Protein AF-A0A225WFB3-F1 (afdb_monomer_lite)

Secondary structure (DSSP, 8-state):
-------------HHHHHHHHHTT-S-TTGGGSPP--GGGSTTHHHHHHHHHHHHTT--EEEE--GGG-BHHHHHHHHHHHHHHSGGGTTSGGGT-EEEE---TTSS---SS-BTTS-GGG--SHHHHHHHHHHHHSB---S------S--EEE----

pLDDT: mean 71.29, std 20.85, range [27.06, 93.88]

Foldseek 3Di:
DDDPDPQDADECPCVRVVVVVCVQPDPPCSLLDDADQLVNDPCSVVVLVVLLVVCVSHAEYEAEALQQAALSNQLNQQQSQLSSQVVQVVAGSSNHAYEYEYANVPDHHDDDGTLPRDLVPDPRPSSNVSNVSSVPADADEDDDDDDDDRHYYYYYDD

Organism: NCBI:txid4795

Structure (mmCIF, N/CA/C/O backbone):
data_AF-A0A225WFB3-F1
#
_entry.id   AF-A0A225WFB3-F1
#
loop_
_atom_site.group_PDB
_atom_site.id
_atom_site.type_symbol
_atom_site.label_atom_id
_atom_site.label_alt_id
_atom_site.label_comp_id
_atom_site.label_asym_id
_atom_site.label_entity_id
_atom_site.label_seq_id
_atom_site.pdbx_PDB_ins_code
_atom_site.Cartn_x
_atom_site.Cartn_y
_atom_site.Cartn_z
_atom_site.occupancy
_atom_site.B_iso_or_equiv
_atom_site.auth_seq_id
_atom_site.auth_comp_id
_atom_site.auth_asym_id
_atom_site.auth_atom_id
_atom_site.pdbx_PDB_model_num
ATOM 1 N N . MET A 1 1 ? -35.755 -10.737 -6.901 1.00 32.41 1 MET A N 1
ATOM 2 C CA . MET A 1 1 ? -35.426 -9.436 -6.288 1.00 32.41 1 MET A CA 1
ATOM 3 C C . MET A 1 1 ? -34.655 -9.745 -5.025 1.00 32.41 1 MET A C 1
ATOM 5 O O . MET A 1 1 ? -35.273 -9.981 -4.000 1.00 32.41 1 MET A O 1
ATOM 9 N N . GLU A 1 2 ? -33.334 -9.847 -5.120 1.00 29.16 2 GLU A N 1
ATOM 10 C CA . GLU A 1 2 ? -32.478 -9.868 -3.933 1.00 29.16 2 GLU A CA 1
ATOM 11 C C . GLU A 1 2 ? -31.784 -8.513 -3.871 1.00 29.16 2 GLU A C 1
ATOM 13 O O . GLU A 1 2 ? -31.228 -8.042 -4.865 1.00 29.16 2 GLU A O 1
ATOM 18 N N . GLY A 1 3 ? -31.978 -7.831 -2.744 1.00 27.69 3 GLY A N 1
ATOM 19 C CA . GLY A 1 3 ? -31.505 -6.478 -2.517 1.00 27.69 3 GLY A CA 1
ATOM 20 C C . GLY A 1 3 ? -29.986 -6.454 -2.479 1.00 27.69 3 GLY A C 1
ATOM 21 O O . GLY A 1 3 ? -29.371 -7.073 -1.618 1.00 27.69 3 GLY A O 1
ATOM 22 N N . PHE A 1 4 ? -29.394 -5.712 -3.409 1.00 27.06 4 PHE A N 1
ATOM 23 C CA . PHE A 1 4 ? -28.023 -5.248 -3.295 1.00 27.06 4 PHE A CA 1
ATOM 24 C C . PHE A 1 4 ? -28.011 -4.232 -2.147 1.00 27.06 4 PHE A C 1
ATOM 26 O O . PHE A 1 4 ? -28.449 -3.093 -2.324 1.00 27.06 4 PHE A O 1
ATOM 33 N N . GLU A 1 5 ? -27.627 -4.666 -0.942 1.00 34.09 5 GLU A N 1
ATOM 34 C CA . GLU A 1 5 ? -27.359 -3.743 0.159 1.00 34.09 5 GLU A CA 1
ATOM 35 C C . GLU A 1 5 ? -26.363 -2.702 -0.350 1.00 34.09 5 GLU A C 1
ATOM 37 O O . GLU A 1 5 ? -25.312 -3.035 -0.900 1.00 34.09 5 GLU A O 1
ATOM 42 N N . SER A 1 6 ? -26.740 -1.430 -0.238 1.00 35.50 6 SER A N 1
ATOM 43 C CA . SER A 1 6 ? -25.958 -0.290 -0.690 1.00 35.50 6 SER A CA 1
ATOM 44 C C . SER A 1 6 ? -24.691 -0.166 0.157 1.00 35.50 6 SER A C 1
ATOM 46 O O . SER A 1 6 ? -24.631 0.629 1.097 1.00 35.50 6 SER A O 1
ATOM 48 N N . GLY A 1 7 ? -23.685 -0.980 -0.157 1.00 37.97 7 GLY A N 1
ATOM 49 C CA . GLY A 1 7 ? -22.326 -0.804 0.322 1.00 37.97 7 GLY A CA 1
ATOM 50 C C . GLY A 1 7 ? -21.854 0.571 -0.126 1.00 37.97 7 GLY A C 1
ATOM 51 O O . GLY A 1 7 ? -21.857 0.884 -1.319 1.00 37.97 7 GLY A O 1
ATOM 52 N N . VAL A 1 8 ? -21.512 1.424 0.836 1.00 38.47 8 VAL A N 1
ATOM 53 C CA . VAL A 1 8 ? -21.020 2.771 0.554 1.00 38.47 8 VAL A CA 1
ATOM 54 C C . VAL A 1 8 ? -19.747 2.631 -0.278 1.00 38.47 8 VAL A C 1
ATOM 56 O O . VAL A 1 8 ? -18.716 2.157 0.198 1.00 38.47 8 VAL A O 1
ATOM 59 N N . THR A 1 9 ? -19.836 3.011 -1.550 1.00 42.78 9 THR A N 1
ATOM 60 C CA . THR A 1 9 ? -18.674 3.138 -2.425 1.00 42.78 9 THR A CA 1
ATOM 61 C C . THR A 1 9 ? -18.023 4.472 -2.094 1.00 42.78 9 THR A C 1
ATOM 63 O O . THR A 1 9 ? -18.431 5.511 -2.607 1.00 42.78 9 THR A O 1
ATOM 66 N N . GLU A 1 10 ? -17.064 4.471 -1.168 1.00 47.47 10 GLU A N 1
ATOM 67 C CA . GLU A 1 10 ? -16.273 5.670 -0.902 1.00 47.47 10 GLU A CA 1
ATOM 68 C C . GLU A 1 10 ? -15.140 5.734 -1.929 1.00 47.47 10 GLU A C 1
ATOM 70 O O . GLU A 1 10 ? -14.148 5.009 -1.858 1.00 47.47 10 GLU A O 1
ATOM 75 N N . VAL A 1 11 ? -15.304 6.608 -2.921 1.00 45.72 11 VAL A N 1
ATOM 76 C CA . VAL A 1 11 ? -14.200 7.015 -3.789 1.00 45.72 11 VAL A CA 1
ATOM 77 C C . VAL A 1 11 ? -13.255 7.835 -2.920 1.00 45.72 11 VAL A C 1
ATOM 79 O O . VAL A 1 11 ? -13.603 8.941 -2.510 1.00 45.72 11 VAL A O 1
ATOM 82 N N . MET A 1 12 ? -12.076 7.297 -2.605 1.00 48.59 12 MET A N 1
ATOM 83 C CA . MET A 1 12 ? -11.029 8.092 -1.972 1.00 48.59 12 MET A CA 1
ATOM 84 C C . MET A 1 12 ? -10.506 9.081 -3.014 1.00 48.59 12 MET A C 1
ATOM 86 O O . MET A 1 12 ? -9.645 8.746 -3.819 1.00 48.59 12 MET A O 1
ATOM 90 N N . ALA A 1 13 ? -11.056 10.294 -3.016 1.00 43.31 13 ALA A N 1
ATOM 91 C CA . ALA A 1 13 ? -10.586 11.363 -3.889 1.00 43.31 13 ALA A CA 1
ATOM 92 C C . ALA A 1 13 ? -9.115 11.697 -3.581 1.00 43.31 13 ALA A C 1
ATOM 94 O O . ALA A 1 13 ? -8.629 11.435 -2.473 1.00 43.31 13 ALA A O 1
ATOM 95 N N . GLU A 1 14 ? -8.413 12.338 -4.520 1.00 44.22 14 GLU A N 1
ATOM 96 C CA . GLU A 1 14 ? -7.023 12.777 -4.334 1.00 44.22 14 GLU A CA 1
ATOM 97 C C . GLU A 1 14 ? -6.834 13.511 -3.000 1.00 44.22 14 GLU A C 1
ATOM 99 O O . GLU A 1 14 ? -5.922 13.211 -2.242 1.00 44.22 14 GLU A O 1
ATOM 104 N N . SER A 1 15 ? -7.769 14.382 -2.621 1.00 42.19 15 SER A N 1
ATOM 105 C CA . SER A 1 15 ? -7.739 15.128 -1.357 1.00 42.19 15 SER A CA 1
ATOM 106 C C . SER A 1 15 ? -7.868 14.274 -0.084 1.00 42.19 15 SER A C 1
ATOM 108 O O . SER A 1 15 ? -7.589 14.779 1.003 1.00 42.19 15 SER A O 1
ATOM 110 N N . GLN A 1 16 ? -8.266 13.000 -0.179 1.00 47.25 16 GLN A N 1
ATOM 111 C CA . GLN A 1 16 ? -8.378 12.051 0.939 1.00 47.25 16 GLN A CA 1
ATOM 112 C C . GLN A 1 16 ? -7.189 11.086 1.012 1.00 47.25 16 GLN A C 1
ATOM 114 O O . GLN A 1 16 ? -6.694 10.816 2.113 1.00 47.25 16 GLN A O 1
ATOM 119 N N . TRP A 1 17 ? -6.694 10.587 -0.128 1.00 52.91 17 TRP A N 1
ATOM 120 C CA . TRP A 1 17 ? -5.492 9.748 -0.135 1.00 52.91 17 TRP A CA 1
ATOM 121 C C . TRP A 1 17 ? -4.201 10.573 -0.082 1.00 52.91 17 TRP A C 1
ATOM 123 O O . TRP A 1 17 ? -3.243 10.141 0.552 1.00 52.91 17 TRP A O 1
ATOM 133 N N . VAL A 1 18 ? -4.168 11.799 -0.609 1.00 45.41 18 VAL A N 1
ATOM 134 C CA . VAL A 1 18 ? -3.003 12.687 -0.488 1.00 45.41 18 VAL A CA 1
ATOM 135 C C . VAL A 1 18 ? -2.668 12.942 0.983 1.00 45.41 18 VAL A C 1
ATOM 137 O O . VAL A 1 18 ? -1.529 12.708 1.338 1.00 45.41 18 VAL A O 1
ATOM 140 N N . PRO A 1 19 ? -3.589 13.254 1.913 1.00 43.69 19 PRO A N 1
ATOM 141 C CA . PRO A 1 19 ? -3.290 13.276 3.349 1.00 43.69 19 PRO A CA 1
ATOM 142 C C . PRO A 1 19 ? -2.960 11.914 3.964 1.00 43.69 19 PRO A C 1
ATOM 144 O O . PRO A 1 19 ? -2.316 11.872 5.008 1.00 43.69 19 PRO A O 1
ATOM 147 N N . PHE A 1 20 ? -3.376 10.794 3.368 1.00 50.53 20 PHE A N 1
ATOM 148 C CA . PHE A 1 20 ? -2.932 9.454 3.767 1.00 50.53 20 PHE A CA 1
ATOM 149 C C . PHE A 1 20 ? -1.472 9.207 3.350 1.00 50.53 20 PHE A C 1
ATOM 151 O O . PHE A 1 20 ? -0.714 8.664 4.150 1.00 50.53 20 PHE A O 1
ATOM 158 N N . ALA A 1 21 ? -1.064 9.681 2.168 1.00 47.06 21 ALA A N 1
ATOM 159 C CA . ALA A 1 21 ? 0.297 9.677 1.633 1.00 47.06 21 ALA A CA 1
ATOM 160 C C . ALA A 1 21 ? 1.208 10.745 2.271 1.00 47.06 21 ALA A C 1
ATOM 162 O O . ALA A 1 21 ? 2.352 10.465 2.600 1.00 47.06 21 ALA A O 1
ATOM 163 N N . ILE A 1 22 ? 0.687 11.932 2.572 1.00 41.09 22 ILE A N 1
ATOM 164 C CA . ILE A 1 22 ? 1.337 13.038 3.292 1.00 41.09 22 ILE A CA 1
ATOM 165 C C . ILE A 1 22 ? 1.357 12.753 4.801 1.00 41.09 22 ILE A C 1
ATOM 167 O O . ILE A 1 22 ? 2.296 13.104 5.498 1.00 41.09 22 ILE A O 1
ATOM 171 N N . ALA A 1 23 ? 0.425 11.976 5.359 1.00 41.66 23 ALA A N 1
ATOM 172 C CA . ALA A 1 23 ? 0.630 11.376 6.683 1.00 41.66 23 ALA A CA 1
ATOM 173 C C . ALA A 1 23 ? 1.823 10.397 6.713 1.00 41.66 23 ALA A C 1
ATOM 175 O O . ALA A 1 23 ? 2.245 9.991 7.804 1.00 41.66 23 ALA A O 1
ATOM 176 N N . MET A 1 24 ? 2.336 10.002 5.542 1.00 46.91 24 MET A N 1
ATOM 177 C CA . MET A 1 24 ? 3.594 9.283 5.341 1.00 46.91 24 MET A CA 1
ATOM 178 C C . MET A 1 24 ? 4.752 10.226 4.960 1.00 46.91 24 MET A C 1
ATOM 180 O O . MET A 1 24 ? 5.771 9.736 4.492 1.00 46.91 24 MET A O 1
ATOM 184 N N . GLU A 1 25 ? 4.640 11.541 5.211 1.00 43.69 25 GLU A N 1
ATOM 185 C CA . GLU A 1 25 ? 5.679 12.555 4.969 1.00 43.69 25 GLU A CA 1
ATOM 186 C C . GLU A 1 25 ? 6.918 12.321 5.846 1.00 43.69 25 GLU A C 1
ATOM 188 O O . GLU A 1 25 ? 7.131 12.847 6.942 1.00 43.69 25 GLU A O 1
ATOM 193 N N . GLN A 1 26 ? 7.750 11.444 5.321 1.00 46.62 26 GLN A N 1
ATOM 194 C CA . GLN A 1 26 ? 9.188 11.432 5.435 1.00 46.62 26 GLN A CA 1
ATOM 195 C C . GLN A 1 26 ? 9.660 11.351 3.976 1.00 46.62 26 GLN A C 1
ATOM 197 O O . GLN A 1 26 ? 9.009 10.680 3.184 1.00 46.62 26 GLN A O 1
ATOM 202 N N . SER A 1 27 ? 10.715 12.097 3.630 1.00 50.78 27 SER A N 1
ATOM 203 C CA . SER A 1 27 ? 11.480 12.120 2.364 1.00 50.78 27 SER A CA 1
ATOM 204 C C . SER A 1 27 ? 11.172 11.007 1.347 1.00 50.78 27 SER A C 1
ATOM 206 O O . SER A 1 27 ? 10.990 9.871 1.735 1.00 50.78 27 SER A O 1
ATOM 208 N N . ARG A 1 28 ? 11.258 11.259 0.033 1.00 56.16 28 ARG A N 1
ATOM 209 C CA . ARG A 1 28 ? 11.090 10.254 -1.053 1.00 56.16 28 ARG A CA 1
ATOM 210 C C . ARG A 1 28 ? 11.841 8.914 -0.837 1.00 56.16 28 ARG A C 1
ATOM 212 O O . ARG A 1 28 ? 11.466 7.897 -1.405 1.00 56.16 28 ARG A O 1
ATOM 219 N N . LEU A 1 29 ? 12.864 8.892 0.021 1.00 58.66 29 LEU A N 1
ATOM 220 C CA . LEU A 1 29 ? 13.594 7.703 0.488 1.00 58.66 29 LEU A CA 1
ATOM 221 C C . LEU A 1 29 ? 12.893 6.877 1.591 1.00 58.66 29 LEU A C 1
ATOM 223 O O . LEU A 1 29 ? 13.299 5.752 1.869 1.00 58.66 29 LEU A O 1
ATOM 227 N N . ALA A 1 30 ? 11.849 7.394 2.227 1.00 66.69 30 ALA A N 1
ATOM 228 C CA . ALA A 1 30 ? 11.109 6.756 3.310 1.00 66.69 30 ALA A CA 1
ATOM 229 C C . ALA A 1 30 ? 10.356 5.511 2.841 1.00 66.69 30 ALA A C 1
ATOM 231 O O . ALA A 1 30 ? 10.216 4.550 3.589 1.00 66.69 30 ALA A O 1
ATOM 232 N N . PHE A 1 31 ? 9.950 5.475 1.574 1.00 77.12 31 PHE A N 1
ATOM 233 C CA . PHE A 1 31 ? 9.353 4.281 0.976 1.00 77.12 31 PHE A CA 1
ATOM 234 C C . PHE A 1 31 ? 10.390 3.218 0.590 1.00 77.12 31 PHE A C 1
ATOM 236 O O . PHE A 1 31 ? 10.024 2.149 0.114 1.00 77.12 31 PHE A O 1
ATOM 243 N N . SER A 1 32 ? 11.679 3.483 0.821 1.00 83.38 32 SER A N 1
ATOM 244 C CA . SER A 1 32 ? 12.759 2.499 0.705 1.00 83.38 32 SER A CA 1
ATOM 245 C C . SER A 1 32 ? 13.141 1.879 2.052 1.00 83.38 32 SER A C 1
ATOM 247 O O . SER A 1 32 ? 13.971 0.968 2.076 1.00 83.38 32 SER A O 1
ATOM 249 N N . VAL A 1 33 ? 12.563 2.341 3.169 1.00 86.25 33 VAL A N 1
ATOM 250 C CA . VAL A 1 33 ? 12.781 1.743 4.495 1.00 86.25 33 VAL A CA 1
ATOM 251 C C . VAL A 1 33 ? 11.600 0.855 4.908 1.00 86.25 33 VAL A C 1
ATOM 253 O O . VAL A 1 33 ? 10.486 1.030 4.397 1.00 86.25 33 VAL A O 1
ATOM 256 N N . PRO A 1 34 ? 11.818 -0.128 5.807 1.00 88.62 34 PRO A N 1
ATOM 257 C CA . PRO A 1 34 ? 10.753 -1.002 6.274 1.00 88.62 34 PRO A CA 1
ATOM 258 C C . PRO A 1 34 ? 9.548 -0.230 6.816 1.00 88.62 34 PRO A C 1
ATOM 260 O O . PRO A 1 34 ? 9.683 0.819 7.452 1.00 88.62 34 PRO A O 1
ATOM 263 N N . TYR A 1 35 ? 8.360 -0.787 6.582 1.00 87.50 35 TYR A N 1
ATOM 264 C CA . TYR A 1 35 ? 7.110 -0.198 7.043 1.00 87.50 35 TYR A CA 1
ATOM 265 C C . TYR A 1 35 ? 7.122 0.006 8.561 1.00 87.50 35 TYR A C 1
ATOM 267 O O . TYR A 1 35 ? 7.340 -0.940 9.317 1.00 87.50 35 TYR A O 1
ATOM 275 N N . THR A 1 36 ? 6.838 1.233 9.003 1.00 87.50 36 THR A N 1
ATOM 276 C CA . THR A 1 36 ? 6.663 1.546 10.426 1.00 87.50 36 THR A CA 1
ATOM 277 C C . THR A 1 36 ? 5.170 1.639 10.765 1.00 87.50 36 THR A C 1
ATOM 279 O O . THR A 1 36 ? 4.508 2.567 10.283 1.00 87.50 36 THR A O 1
ATOM 282 N N . PRO A 1 37 ? 4.638 0.734 11.611 1.00 87.56 37 PRO A N 1
ATOM 283 C CA . PRO A 1 37 ? 3.249 0.771 12.067 1.00 87.56 37 PRO A CA 1
ATOM 284 C C . PRO A 1 37 ? 2.871 2.107 12.702 1.00 87.56 37 PRO A C 1
ATOM 286 O O . PRO A 1 37 ? 3.691 2.734 13.381 1.00 87.56 37 PRO A O 1
ATOM 289 N N . LEU A 1 38 ? 1.615 2.537 12.548 1.00 85.06 38 LEU A N 1
ATOM 290 C CA . LEU A 1 38 ? 1.144 3.726 13.267 1.00 85.06 38 LEU A CA 1
ATOM 291 C C . LEU A 1 38 ? 1.207 3.515 14.777 1.00 85.06 38 LEU A C 1
ATOM 293 O O . LEU A 1 38 ? 1.568 4.438 15.498 1.00 85.06 38 LEU A O 1
ATOM 297 N N . SER A 1 39 ? 0.939 2.305 15.259 1.00 81.69 39 SER A N 1
ATOM 298 C CA . SER A 1 39 ? 1.029 1.974 16.685 1.00 81.69 39 SER A CA 1
ATOM 299 C C . SER A 1 39 ? 2.410 2.242 17.302 1.00 81.69 39 SER A C 1
ATOM 301 O O . SER A 1 39 ? 2.487 2.546 18.489 1.00 81.69 39 SER A O 1
ATOM 303 N N . ALA A 1 40 ? 3.487 2.209 16.508 1.00 84.75 40 ALA A N 1
ATOM 304 C CA . ALA A 1 40 ? 4.850 2.485 16.964 1.00 84.75 40 ALA A CA 1
ATOM 305 C C . ALA A 1 40 ? 5.148 3.987 17.157 1.00 84.75 40 ALA A C 1
ATOM 307 O O . ALA A 1 40 ? 6.166 4.348 17.745 1.00 84.75 40 ALA A O 1
ATOM 308 N N . LYS A 1 41 ? 4.286 4.888 16.663 1.00 84.00 41 LYS A N 1
ATOM 309 C CA . LYS A 1 41 ? 4.463 6.345 16.781 1.00 84.00 41 LYS A CA 1
ATOM 310 C C . LYS A 1 41 ? 3.705 6.887 17.995 1.00 84.00 41 LYS A C 1
ATOM 312 O O . LYS A 1 41 ? 2.564 6.508 18.225 1.00 84.00 41 LYS A O 1
ATOM 317 N N . LYS A 1 42 ? 4.269 7.875 18.705 1.00 80.69 42 LYS A N 1
ATOM 318 C CA . LYS A 1 42 ? 3.678 8.472 19.928 1.00 80.69 42 LYS A CA 1
ATOM 319 C C . LYS A 1 42 ? 2.205 8.899 19.781 1.00 80.69 42 LYS A C 1
ATOM 321 O O . LYS A 1 42 ? 1.404 8.650 20.671 1.00 80.69 42 LYS A O 1
ATOM 326 N N . THR A 1 43 ? 1.838 9.533 18.666 1.00 83.31 43 THR A N 1
ATOM 327 C CA . THR A 1 43 ? 0.454 9.971 18.369 1.00 83.31 43 THR A CA 1
ATOM 328 C C . THR A 1 43 ? -0.306 9.006 17.456 1.00 83.31 43 THR A C 1
ATOM 330 O O . THR A 1 43 ? -1.454 9.255 17.079 1.00 83.31 43 THR A O 1
ATOM 333 N N . GLY A 1 44 ? 0.327 7.904 17.062 1.00 85.81 44 GLY A N 1
ATOM 334 C CA . GLY A 1 44 ? -0.180 7.024 16.027 1.00 85.81 44 GLY A CA 1
ATOM 335 C C . GLY A 1 44 ? -1.346 6.123 16.444 1.00 85.81 44 GLY A C 1
ATOM 336 O O . GLY A 1 44 ? -2.258 6.013 15.629 1.00 85.81 44 GLY A O 1
ATOM 337 N N . PRO A 1 45 ? -1.438 5.580 17.679 1.00 89.56 45 PRO A N 1
ATOM 338 C CA . PRO A 1 45 ? -2.617 4.826 18.118 1.00 89.56 45 PRO A CA 1
ATOM 339 C C . PRO A 1 45 ? -3.926 5.621 18.011 1.00 89.56 45 PRO A C 1
ATOM 341 O O . PRO A 1 45 ? -4.909 5.130 17.463 1.00 89.56 45 PRO A O 1
ATOM 344 N N . ALA A 1 46 ? -3.928 6.884 18.451 1.00 88.62 46 ALA A N 1
ATOM 345 C CA . ALA A 1 46 ? -5.106 7.748 18.360 1.00 88.62 46 ALA A CA 1
ATOM 346 C C . ALA A 1 46 ? -5.484 8.059 16.902 1.00 88.62 46 ALA A C 1
ATOM 348 O O . ALA A 1 46 ? -6.662 8.098 16.551 1.00 88.62 46 ALA A O 1
ATOM 349 N N . LYS A 1 47 ? -4.484 8.265 16.033 1.00 87.50 47 LYS A N 1
ATOM 350 C CA . LYS A 1 47 ? -4.705 8.473 14.597 1.00 87.50 47 LYS A CA 1
ATOM 351 C C . LYS A 1 47 ? -5.240 7.209 13.923 1.00 87.50 47 LYS A C 1
ATOM 353 O O . LYS A 1 47 ? -6.164 7.307 13.124 1.00 87.50 47 LYS A O 1
ATOM 358 N N . LEU A 1 48 ? -4.692 6.044 14.262 1.00 88.25 48 LEU A N 1
ATOM 359 C CA . LEU A 1 48 ? -5.135 4.759 13.736 1.00 88.25 48 LEU A CA 1
ATOM 360 C C . LEU A 1 48 ? -6.588 4.485 14.122 1.00 88.25 48 LEU A C 1
ATOM 362 O O . LEU A 1 48 ? -7.381 4.178 13.242 1.00 88.25 48 LEU A O 1
ATOM 366 N N . LEU A 1 49 ? -6.962 4.698 15.387 1.00 90.31 49 LEU A N 1
ATOM 367 C CA . LEU A 1 49 ? -8.343 4.521 15.839 1.00 90.31 49 LEU A CA 1
ATOM 368 C C . LEU A 1 49 ? -9.323 5.401 15.049 1.00 90.31 49 LEU A C 1
ATOM 370 O O . LEU A 1 49 ? -10.367 4.922 14.616 1.00 90.31 49 LEU A O 1
ATOM 374 N N . LYS A 1 50 ? -8.967 6.667 14.792 1.00 89.12 50 LYS A N 1
ATOM 375 C CA . LYS A 1 50 ? -9.781 7.564 13.955 1.00 89.12 50 LYS A CA 1
ATOM 376 C C . LYS A 1 50 ? -9.944 7.039 12.527 1.00 89.12 50 LYS A C 1
ATOM 378 O O . LYS A 1 50 ? -11.033 7.136 11.973 1.00 89.12 50 LYS A O 1
ATOM 383 N N . LEU A 1 51 ? -8.885 6.487 11.930 1.00 88.25 51 LEU A N 1
ATOM 384 C CA . LEU A 1 51 ? -8.947 5.893 10.588 1.00 88.25 51 LEU A CA 1
ATOM 385 C C . LEU A 1 51 ? -9.819 4.630 10.577 1.00 88.25 51 LEU A C 1
ATOM 387 O O . LEU A 1 51 ? -10.665 4.491 9.702 1.00 88.25 51 LEU A O 1
ATOM 391 N N . GLN A 1 52 ? -9.656 3.751 11.568 1.00 92.12 52 GLN A N 1
ATOM 392 C CA . GLN A 1 52 ? -10.464 2.537 11.729 1.00 92.12 52 GLN A CA 1
ATOM 393 C C . GLN A 1 52 ? -11.952 2.874 11.881 1.00 92.12 52 GLN A C 1
ATOM 395 O O . GLN A 1 52 ? -12.792 2.271 11.224 1.00 92.12 52 GLN A O 1
ATOM 400 N N . GLN A 1 53 ? -12.283 3.874 12.702 1.00 89.81 53 GLN A N 1
ATOM 401 C CA . GLN A 1 53 ? -13.659 4.343 12.879 1.00 89.81 53 GLN A CA 1
ATOM 402 C C . GLN A 1 53 ? -14.226 4.984 11.614 1.00 89.81 53 GLN A C 1
ATOM 404 O O . GLN A 1 53 ? -15.399 4.786 11.313 1.00 89.81 53 GLN A O 1
ATOM 409 N N . ARG A 1 54 ? -13.409 5.748 10.881 1.00 88.56 54 ARG A N 1
ATOM 410 C CA . ARG A 1 54 ? -13.838 6.424 9.656 1.00 88.56 54 ARG A CA 1
ATOM 411 C C . ARG A 1 54 ? -14.131 5.439 8.527 1.00 88.56 54 ARG A C 1
ATOM 413 O O . ARG A 1 54 ? -15.123 5.610 7.839 1.00 88.56 54 ARG A O 1
ATOM 420 N N . TYR A 1 55 ? -13.288 4.423 8.358 1.00 88.44 55 TYR A N 1
ATOM 421 C CA . TYR A 1 55 ? -13.326 3.537 7.192 1.00 88.44 55 TYR A CA 1
ATOM 422 C C . TYR A 1 55 ? -13.850 2.126 7.493 1.00 88.44 55 TYR A C 1
ATOM 424 O O . TYR A 1 55 ? -13.705 1.231 6.661 1.00 88.44 55 TYR A O 1
ATOM 432 N N . LYS A 1 56 ? -14.444 1.884 8.671 1.00 87.38 56 LYS A N 1
ATOM 433 C CA . LYS A 1 56 ? -14.914 0.546 9.085 1.00 87.38 56 LYS A CA 1
ATOM 434 C C . LYS A 1 56 ? -15.815 -0.140 8.052 1.00 87.38 56 LYS A C 1
ATOM 436 O O . LYS A 1 56 ? -15.623 -1.328 7.802 1.00 87.38 56 LYS A O 1
ATOM 441 N N . ASP A 1 57 ? -16.707 0.627 7.427 1.00 85.12 57 ASP A N 1
ATOM 442 C CA . ASP A 1 57 ? -17.742 0.143 6.503 1.00 85.12 57 ASP A CA 1
ATOM 443 C C . ASP A 1 57 ? -17.347 0.340 5.024 1.00 85.12 57 ASP A C 1
ATOM 445 O O . ASP A 1 57 ? -18.158 0.141 4.125 1.00 85.12 57 ASP A O 1
ATOM 449 N N . VAL A 1 58 ? -16.104 0.754 4.748 1.00 84.88 58 VAL A N 1
ATOM 450 C CA . VAL A 1 58 ? -15.593 0.875 3.376 1.00 84.88 58 VAL A CA 1
ATOM 451 C C . VAL A 1 58 ? -15.188 -0.504 2.876 1.00 84.88 58 VAL A C 1
ATOM 453 O O . VAL A 1 58 ? -14.399 -1.189 3.528 1.00 84.88 58 VAL A O 1
ATOM 456 N N . HIS A 1 59 ? -15.703 -0.881 1.705 1.00 82.81 59 HIS A N 1
ATOM 457 C CA . HIS A 1 59 ? -15.438 -2.168 1.050 1.00 82.81 5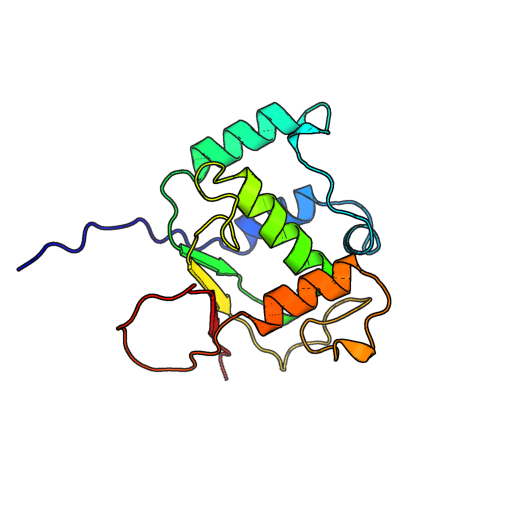9 HIS A CA 1
ATOM 458 C C . HIS A 1 59 ? -14.612 -2.039 -0.236 1.00 82.81 59 HIS A C 1
ATOM 460 O O . HIS A 1 59 ? -13.847 -2.949 -0.552 1.00 82.81 59 HIS A O 1
ATOM 466 N N . LEU A 1 60 ? -14.723 -0.899 -0.923 1.00 81.50 60 LEU A N 1
ATOM 467 C CA . LEU A 1 60 ? -14.039 -0.585 -2.173 1.00 81.50 60 LEU A CA 1
ATOM 468 C C . LEU A 1 60 ? -13.207 0.689 -2.000 1.00 81.50 60 LEU A C 1
ATOM 470 O O . LEU A 1 60 ? -13.709 1.689 -1.494 1.00 81.50 60 LEU A O 1
ATOM 474 N N . VAL A 1 61 ? -11.951 0.649 -2.436 1.00 82.62 61 VAL A N 1
ATOM 475 C CA . VAL A 1 61 ? -11.025 1.782 -2.460 1.00 82.62 61 VAL A CA 1
ATOM 476 C C . VAL A 1 61 ? -10.607 2.044 -3.897 1.00 82.62 61 VAL A C 1
ATOM 478 O O . VAL A 1 61 ? -10.145 1.144 -4.587 1.00 82.62 61 VAL A O 1
ATOM 481 N N . ILE A 1 62 ? -10.741 3.282 -4.354 1.00 81.31 62 ILE A N 1
ATOM 482 C CA . ILE A 1 62 ? -10.256 3.695 -5.672 1.00 81.31 62 ILE A CA 1
ATOM 483 C C . ILE A 1 62 ? -8.980 4.507 -5.469 1.00 81.31 62 ILE A C 1
ATOM 485 O O . ILE A 1 62 ? -8.966 5.450 -4.681 1.00 81.31 62 ILE A O 1
ATOM 489 N N . ILE A 1 63 ? -7.909 4.106 -6.143 1.00 80.25 63 ILE A N 1
ATOM 490 C CA . ILE A 1 63 ? -6.620 4.788 -6.170 1.00 80.25 63 ILE A CA 1
ATOM 491 C C . ILE A 1 63 ? -6.458 5.351 -7.574 1.00 80.25 63 ILE A C 1
ATOM 493 O O . ILE A 1 63 ? -6.148 4.612 -8.510 1.00 80.25 63 ILE A O 1
ATOM 497 N N . ASP A 1 64 ? -6.718 6.645 -7.701 1.00 77.94 64 ASP A N 1
ATOM 498 C CA . ASP A 1 64 ? -6.511 7.378 -8.943 1.00 77.94 64 ASP A CA 1
ATOM 499 C C . ASP A 1 64 ? -5.043 7.759 -9.138 1.00 77.94 64 ASP A C 1
ATOM 501 O O . ASP A 1 64 ? -4.264 7.784 -8.180 1.00 77.94 64 ASP A O 1
ATOM 505 N N . GLU A 1 65 ? -4.671 8.002 -10.391 1.00 75.06 65 GLU A N 1
ATOM 506 C CA . GLU A 1 65 ? -3.308 8.300 -10.830 1.00 75.06 65 GLU A CA 1
ATOM 507 C C . GLU A 1 65 ? -2.252 7.307 -10.308 1.00 75.06 65 GLU A C 1
ATOM 509 O O . GLU A 1 65 ? -1.203 7.673 -9.773 1.00 75.06 65 GLU A O 1
ATOM 514 N N . PHE A 1 66 ? -2.489 5.998 -10.481 1.00 76.06 66 PHE A N 1
ATOM 515 C CA . PHE A 1 66 ? -1.533 4.975 -10.023 1.00 76.06 66 PHE A CA 1
ATOM 516 C C . PHE A 1 66 ? -0.137 5.110 -10.660 1.00 76.06 66 PHE A C 1
ATOM 518 O O . PHE A 1 66 ? 0.831 4.549 -10.139 1.00 76.06 66 PHE A O 1
ATOM 525 N N . SER A 1 67 ? -0.021 5.832 -11.780 1.00 70.31 67 SER A N 1
ATOM 526 C CA . SER A 1 67 ? 1.242 6.147 -12.451 1.00 70.31 67 SER A CA 1
ATOM 527 C C . SER A 1 67 ? 2.235 6.825 -11.505 1.00 70.31 67 SER A C 1
ATOM 529 O O . SER A 1 67 ? 3.421 6.539 -11.579 1.00 70.31 67 SER A O 1
ATOM 531 N N . VAL A 1 68 ? 1.803 7.625 -10.527 1.00 75.25 68 VAL A N 1
ATOM 532 C CA . VAL A 1 68 ? 2.744 8.278 -9.596 1.00 75.25 68 VAL A CA 1
ATOM 533 C C . VAL A 1 68 ? 3.163 7.398 -8.412 1.00 75.25 68 VAL A C 1
ATOM 535 O O . VAL A 1 68 ? 4.014 7.792 -7.611 1.00 75.25 68 VAL A O 1
ATOM 538 N N . ILE A 1 69 ? 2.596 6.197 -8.277 1.00 80.38 69 ILE A N 1
ATOM 539 C CA . ILE A 1 69 ? 2.879 5.286 -7.165 1.00 80.38 69 ILE A CA 1
ATOM 540 C C . ILE A 1 69 ? 4.158 4.496 -7.453 1.00 80.38 69 ILE A C 1
ATOM 542 O O . ILE A 1 69 ? 4.273 3.789 -8.452 1.00 80.38 69 ILE A O 1
ATOM 546 N N . SER A 1 70 ? 5.131 4.576 -6.543 1.00 85.12 70 SER A N 1
ATOM 547 C CA . SER A 1 70 ? 6.299 3.686 -6.559 1.00 85.12 70 SER A CA 1
ATOM 548 C C . SER A 1 70 ? 5.972 2.322 -5.944 1.00 85.12 70 SER A C 1
ATOM 550 O O . SER A 1 70 ? 5.034 2.179 -5.155 1.00 85.12 70 SER A O 1
ATOM 552 N N . CYS A 1 71 ? 6.793 1.308 -6.228 1.00 89.12 71 CYS A N 1
ATOM 553 C CA . CYS A 1 71 ? 6.652 -0.003 -5.593 1.00 89.12 71 CYS A CA 1
ATOM 554 C C . CYS A 1 71 ? 6.664 0.099 -4.057 1.00 89.12 71 CYS A C 1
ATOM 556 O O . CYS A 1 71 ? 5.794 -0.451 -3.383 1.00 89.12 71 CYS A O 1
ATOM 558 N N . GLY A 1 72 ? 7.608 0.850 -3.487 1.00 89.75 72 GLY A N 1
ATOM 559 C CA . GLY A 1 72 ? 7.688 1.065 -2.042 1.00 89.75 72 GLY A CA 1
ATOM 560 C C . GLY A 1 72 ? 6.445 1.746 -1.462 1.00 89.75 72 GLY A C 1
ATOM 561 O O . GLY A 1 72 ? 5.980 1.362 -0.388 1.00 89.75 72 GLY A O 1
ATOM 562 N N . MET A 1 73 ? 5.856 2.707 -2.182 1.00 87.25 73 MET A N 1
ATOM 563 C CA . MET A 1 73 ? 4.591 3.327 -1.775 1.00 87.25 73 MET A CA 1
ATOM 564 C C . MET A 1 73 ? 3.461 2.301 -1.733 1.00 87.25 73 MET A C 1
ATOM 566 O O . MET A 1 73 ? 2.749 2.241 -0.733 1.00 87.25 73 MET A O 1
ATOM 570 N N . LEU A 1 74 ? 3.327 1.455 -2.758 1.00 89.06 74 LEU A N 1
ATOM 571 C CA . LEU A 1 74 ? 2.294 0.418 -2.787 1.00 89.06 74 LEU A CA 1
ATOM 572 C C . LEU A 1 74 ? 2.418 -0.556 -1.607 1.00 89.06 74 LEU A C 1
ATOM 574 O O . LEU A 1 74 ? 1.416 -0.878 -0.969 1.00 89.06 74 LEU A O 1
ATOM 578 N N . TYR A 1 75 ? 3.643 -0.965 -1.267 1.00 92.00 75 TYR A N 1
ATOM 579 C CA . TYR A 1 75 ? 3.898 -1.787 -0.081 1.00 92.00 75 TYR A CA 1
ATOM 580 C C . TYR A 1 75 ? 3.412 -1.109 1.207 1.00 92.00 75 TYR A C 1
ATOM 582 O O . TYR A 1 75 ? 2.740 -1.723 2.036 1.00 92.00 75 TYR A O 1
ATOM 590 N N . TRP A 1 76 ? 3.722 0.177 1.379 1.00 90.69 76 TRP A N 1
ATOM 591 C CA . TRP A 1 76 ? 3.284 0.941 2.547 1.00 90.69 76 TRP A CA 1
ATOM 592 C C . TRP A 1 76 ? 1.763 1.134 2.595 1.00 90.69 76 TRP A C 1
ATOM 594 O O . TRP A 1 76 ? 1.183 1.062 3.681 1.00 90.69 76 TRP A O 1
ATOM 604 N N . ILE A 1 77 ? 1.115 1.350 1.445 1.00 88.75 77 ILE A N 1
ATOM 605 C CA . ILE A 1 77 ? -0.347 1.456 1.330 1.00 88.75 77 ILE A CA 1
ATOM 606 C C . ILE A 1 77 ? -1.002 0.153 1.792 1.00 88.75 77 ILE A C 1
ATOM 608 O O . ILE A 1 77 ? -1.830 0.195 2.700 1.00 88.75 77 ILE A O 1
ATOM 612 N N . ASP A 1 78 ? -0.584 -0.993 1.244 1.00 92.19 78 ASP A N 1
ATOM 613 C CA . ASP A 1 78 ? -1.083 -2.317 1.636 1.00 92.19 78 ASP A CA 1
ATOM 614 C C . ASP A 1 78 ? -0.965 -2.533 3.154 1.00 92.19 78 ASP A C 1
ATOM 616 O O . ASP A 1 78 ? -1.944 -2.856 3.832 1.00 92.19 78 ASP A O 1
ATOM 620 N N . HIS A 1 79 ? 0.211 -2.258 3.723 1.00 92.94 79 HIS A N 1
ATOM 621 C CA . HIS A 1 79 ? 0.441 -2.399 5.159 1.00 92.94 79 HIS A CA 1
ATOM 622 C C . HIS A 1 79 ? -0.427 -1.471 6.015 1.00 92.94 79 HIS A C 1
ATOM 624 O O . HIS A 1 79 ? -0.956 -1.900 7.044 1.00 92.94 79 HIS A O 1
ATOM 630 N N . ARG A 1 80 ? -0.607 -0.213 5.604 1.00 92.06 80 ARG A N 1
ATOM 631 C CA . ARG A 1 80 ? -1.468 0.724 6.330 1.00 92.06 80 ARG A CA 1
ATOM 632 C C . ARG A 1 80 ? -2.936 0.316 6.256 1.00 92.06 80 ARG A C 1
ATOM 634 O O . ARG A 1 80 ? -3.633 0.417 7.262 1.00 92.06 80 ARG A O 1
ATOM 641 N N . MET A 1 81 ? -3.400 -0.162 5.106 1.00 92.12 81 MET A N 1
ATOM 642 C CA . MET A 1 81 ? -4.763 -0.672 4.944 1.00 92.12 81 MET A CA 1
ATOM 643 C C . MET A 1 81 ? -5.014 -1.870 5.869 1.00 92.12 81 MET A C 1
ATOM 645 O O . MET A 1 81 ? -6.019 -1.911 6.575 1.00 92.12 81 MET A O 1
ATOM 649 N N . ARG A 1 82 ? -4.046 -2.782 5.998 1.00 93.06 82 ARG A N 1
ATOM 650 C CA . ARG A 1 82 ? -4.123 -3.892 6.965 1.00 93.06 82 ARG A CA 1
ATOM 651 C C . ARG A 1 82 ? -4.203 -3.435 8.427 1.00 93.06 82 ARG A C 1
ATOM 653 O O . ARG A 1 82 ? -4.812 -4.134 9.233 1.00 93.06 82 ARG A O 1
ATOM 660 N N . GLU A 1 83 ? -3.619 -2.288 8.789 1.00 92.94 83 GLU A N 1
ATOM 661 C CA . GLU A 1 83 ? -3.809 -1.703 10.129 1.00 92.94 83 GLU A CA 1
ATOM 662 C C . GLU A 1 83 ? -5.219 -1.117 10.316 1.00 92.94 83 GLU A C 1
ATOM 664 O O . GLU A 1 83 ? -5.778 -1.197 11.412 1.00 92.94 83 GLU A O 1
ATOM 669 N N . ILE A 1 84 ? -5.803 -0.533 9.265 1.00 92.75 84 ILE A N 1
ATOM 670 C CA . ILE A 1 84 ? -7.149 0.063 9.300 1.00 92.75 84 ILE A CA 1
ATOM 671 C C . ILE A 1 84 ? -8.240 -1.011 9.409 1.00 92.75 84 ILE A C 1
ATOM 673 O O . ILE A 1 84 ? -9.240 -0.795 10.088 1.00 92.75 84 ILE A O 1
ATOM 677 N N . TRP A 1 85 ? -8.036 -2.191 8.823 1.00 93.06 85 TRP A N 1
ATOM 678 C CA . TRP A 1 85 ? -8.977 -3.313 8.924 1.00 93.06 85 TRP A CA 1
ATOM 679 C C . TRP A 1 85 ? -8.331 -4.521 9.616 1.00 93.06 85 TRP A C 1
ATOM 681 O O . TRP A 1 85 ? -8.006 -5.520 8.968 1.00 93.06 85 TRP A O 1
ATOM 691 N N . PRO A 1 86 ? -8.150 -4.472 10.952 1.00 93.56 86 PRO A N 1
ATOM 692 C CA . PRO A 1 86 ? -7.366 -5.468 11.681 1.00 93.56 86 PRO A CA 1
ATOM 693 C C . PRO A 1 86 ? -7.950 -6.887 11.611 1.00 93.56 86 PRO A C 1
ATOM 695 O O . PRO A 1 86 ? -7.187 -7.855 11.621 1.00 93.56 86 PRO A O 1
ATOM 698 N N . SER A 1 87 ? -9.274 -7.030 11.474 1.00 93.38 87 SER A N 1
ATOM 699 C CA . SER A 1 87 ? -9.946 -8.326 11.276 1.00 93.38 87 SER A CA 1
ATOM 700 C C . SER A 1 87 ? -9.534 -9.027 9.975 1.00 93.38 87 SER A C 1
ATOM 702 O O . SER A 1 87 ? -9.542 -10.253 9.901 1.00 93.38 87 SER A O 1
ATOM 704 N N . HIS A 1 88 ? -9.083 -8.264 8.979 1.00 91.00 88 HIS A N 1
ATOM 705 C CA . HIS A 1 88 ? -8.705 -8.742 7.650 1.00 91.00 88 HIS A CA 1
ATOM 706 C C . HIS A 1 88 ? -7.217 -8.511 7.346 1.00 91.00 88 HIS A C 1
ATOM 708 O O . HIS A 1 88 ? -6.794 -8.602 6.198 1.00 91.00 88 HIS A O 1
ATOM 714 N N . ARG A 1 89 ? -6.381 -8.257 8.367 1.00 91.44 89 ARG A N 1
ATOM 715 C CA . ARG A 1 89 ? -4.950 -7.908 8.210 1.00 91.44 89 ARG A CA 1
ATOM 716 C C . ARG A 1 89 ? -4.109 -8.918 7.412 1.00 91.44 89 ARG A C 1
ATOM 718 O O . ARG A 1 89 ? -3.012 -8.603 6.951 1.00 91.44 89 ARG A O 1
ATOM 725 N N . HIS A 1 90 ? -4.571 -10.164 7.345 1.00 89.19 90 HIS A N 1
ATOM 726 C CA . HIS A 1 90 ? -3.900 -11.263 6.656 1.00 89.19 90 HIS A CA 1
ATOM 727 C C . HIS A 1 90 ? -4.129 -11.221 5.138 1.00 89.19 90 HIS A C 1
ATOM 729 O O . HIS A 1 90 ? -3.339 -11.794 4.391 1.00 89.19 90 HIS A O 1
ATOM 735 N N . LEU A 1 91 ? -5.167 -10.513 4.690 1.00 88.38 91 LEU A N 1
ATOM 736 C CA . LEU A 1 91 ? -5.491 -10.316 3.285 1.00 88.38 91 LEU A CA 1
ATOM 737 C C . LEU A 1 91 ? -4.757 -9.083 2.731 1.00 88.38 91 LEU A C 1
ATOM 739 O O . LEU A 1 91 ? -4.519 -8.126 3.481 1.00 88.38 91 LEU A O 1
ATOM 743 N N . PRO A 1 92 ? -4.419 -9.073 1.429 1.00 88.94 92 PRO A N 1
ATOM 744 C CA . PRO A 1 92 ? -3.990 -7.859 0.742 1.00 88.94 92 PRO A CA 1
ATOM 745 C C . PRO A 1 92 ? -4.991 -6.723 0.967 1.00 88.94 92 PRO A C 1
ATOM 747 O O . PRO A 1 92 ? -6.198 -6.959 1.042 1.00 88.94 92 PRO A O 1
ATOM 750 N N . PHE A 1 93 ? -4.481 -5.507 1.123 1.00 90.75 93 PHE A N 1
ATOM 751 C CA . PHE A 1 93 ? -5.246 -4.277 1.310 1.00 90.75 93 PHE A CA 1
ATOM 752 C C . PHE A 1 93 ? -6.262 -4.336 2.464 1.00 90.75 93 PHE A C 1
ATOM 754 O O . PHE A 1 93 ? -7.270 -3.637 2.456 1.00 90.75 93 PHE A O 1
ATOM 761 N N . GLY A 1 94 ? -6.021 -5.180 3.476 1.00 90.12 94 GLY A N 1
ATOM 762 C CA . GLY A 1 94 ? -6.970 -5.375 4.575 1.00 90.12 94 GLY A CA 1
ATOM 763 C C . GLY A 1 94 ? -8.301 -5.980 4.117 1.00 90.12 94 GLY A C 1
ATOM 764 O O . GLY A 1 94 ? -9.340 -5.685 4.701 1.00 90.12 94 GLY A O 1
ATOM 765 N N . GLY A 1 95 ? -8.283 -6.801 3.061 1.00 87.81 95 GLY A N 1
ATOM 766 C CA . GLY A 1 95 ? -9.471 -7.468 2.528 1.00 87.81 95 GLY A CA 1
ATOM 767 C C . GLY A 1 95 ? -10.460 -6.499 1.888 1.00 87.81 95 GLY A C 1
ATOM 768 O O . GLY A 1 95 ? -11.667 -6.685 2.038 1.00 87.81 95 GLY A O 1
ATOM 769 N N . ARG A 1 96 ? -9.953 -5.431 1.267 1.00 85.69 96 ARG A N 1
ATOM 770 C CA . ARG A 1 96 ? -10.746 -4.462 0.509 1.00 85.69 96 ARG A CA 1
ATOM 771 C C . ARG A 1 96 ? -10.505 -4.629 -0.970 1.00 85.69 96 ARG A C 1
ATOM 773 O O . ARG A 1 96 ? -9.388 -4.941 -1.383 1.00 85.69 96 ARG A O 1
ATOM 780 N N . ASP A 1 97 ? -11.561 -4.394 -1.730 1.00 83.19 97 ASP A N 1
ATOM 781 C CA . ASP A 1 97 ? -11.456 -4.308 -3.170 1.00 83.19 97 ASP A CA 1
ATOM 782 C C . ASP A 1 97 ? -10.751 -2.991 -3.501 1.00 83.19 97 ASP A C 1
ATOM 784 O O . ASP A 1 97 ? -11.057 -1.956 -2.905 1.00 83.19 97 ASP A O 1
ATOM 788 N N . VAL A 1 98 ? -9.768 -3.021 -4.397 1.00 81.88 98 VAL A N 1
ATOM 789 C CA . VAL A 1 98 ? -8.973 -1.842 -4.753 1.00 81.88 98 VAL A CA 1
ATOM 790 C C . VAL A 1 98 ? -8.961 -1.652 -6.259 1.00 81.88 98 VAL A C 1
ATOM 792 O O . VAL A 1 98 ? -8.464 -2.498 -6.990 1.00 81.88 98 VAL A O 1
ATOM 795 N N . ILE A 1 99 ? -9.466 -0.528 -6.749 1.00 81.94 99 ILE A N 1
ATOM 796 C CA . ILE A 1 99 ? -9.390 -0.181 -8.168 1.00 81.94 99 ILE A CA 1
ATOM 797 C C . ILE A 1 99 ? -8.258 0.819 -8.360 1.00 81.94 99 ILE A C 1
ATOM 799 O O . ILE A 1 99 ? -8.294 1.904 -7.792 1.00 81.94 99 ILE A O 1
ATOM 803 N N . PHE A 1 100 ? -7.275 0.467 -9.182 1.00 79.81 100 PHE A N 1
ATOM 804 C CA . PHE A 1 100 ? -6.242 1.391 -9.638 1.00 79.81 100 PHE A CA 1
ATOM 805 C C . PHE A 1 100 ? -6.684 2.001 -10.962 1.00 79.81 100 PHE A C 1
ATOM 807 O O . PHE A 1 100 ? -6.900 1.269 -11.927 1.00 79.81 100 PHE A O 1
ATOM 814 N N . THR A 1 101 ? -6.808 3.322 -10.992 1.00 75.25 101 THR A N 1
ATOM 815 C CA . THR A 1 101 ? -7.132 4.129 -12.172 1.00 75.25 101 THR A CA 1
ATOM 816 C C . THR A 1 101 ? -6.023 5.147 -12.417 1.00 75.25 101 THR A C 1
ATOM 818 O O . THR A 1 101 ? -5.219 5.418 -11.527 1.00 75.25 101 THR A O 1
ATOM 821 N N . GLY A 1 102 ? -5.889 5.595 -13.661 1.00 68.94 102 GLY A N 1
ATOM 822 C CA . GLY A 1 102 ? -4.854 6.529 -14.090 1.00 68.94 102 GLY A CA 1
ATOM 823 C C . GLY A 1 102 ? -4.290 6.193 -15.466 1.00 68.94 102 GLY A C 1
ATOM 824 O O . GLY A 1 102 ? -4.398 5.060 -15.958 1.00 68.94 102 GLY A O 1
ATOM 825 N N . ASP A 1 103 ? -3.669 7.193 -16.077 1.00 62.97 103 ASP A N 1
ATOM 826 C CA . ASP A 1 103 ? -3.017 7.067 -17.372 1.00 62.97 103 ASP A CA 1
ATOM 827 C C . ASP A 1 103 ? -1.534 6.711 -17.183 1.00 62.97 103 ASP A C 1
ATOM 829 O O . ASP A 1 103 ? -0.754 7.448 -16.583 1.00 62.97 103 ASP A O 1
ATOM 833 N N . SER A 1 104 ? -1.114 5.557 -17.709 1.00 55.97 104 SER A N 1
ATOM 834 C CA . SER A 1 104 ? 0.301 5.167 -17.696 1.00 55.97 104 SER A CA 1
ATOM 835 C C . SER A 1 104 ? 1.169 5.956 -18.683 1.00 55.97 104 SER A C 1
ATOM 837 O O . SER A 1 104 ? 2.389 5.816 -18.640 1.00 55.97 104 SER A O 1
ATOM 839 N N . ALA A 1 105 ? 0.560 6.722 -19.594 1.00 50.34 105 ALA A N 1
ATOM 840 C CA . ALA A 1 105 ? 1.242 7.563 -20.573 1.00 50.34 105 ALA A CA 1
ATOM 841 C C . ALA A 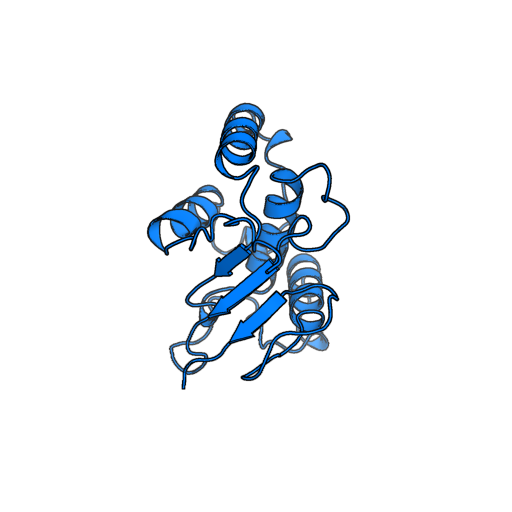1 105 ? 1.569 8.966 -20.035 1.00 50.34 105 ALA A C 1
ATOM 843 O O . ALA A 1 105 ? 2.403 9.664 -20.618 1.00 50.34 105 ALA A O 1
ATOM 844 N N . GLN A 1 106 ? 0.971 9.375 -18.912 1.00 48.56 106 GLN A N 1
ATOM 845 C CA . GLN A 1 106 ? 1.239 10.659 -18.273 1.00 48.56 106 GLN A CA 1
ATOM 846 C C . GLN A 1 106 ? 2.261 10.493 -17.140 1.00 48.56 106 GLN A C 1
ATOM 848 O O . GLN A 1 106 ? 1.926 10.223 -15.993 1.00 48.56 106 GLN A O 1
ATOM 853 N N . LEU A 1 107 ? 3.525 10.725 -17.517 1.00 48.81 107 LEU A N 1
ATOM 854 C CA . LEU A 1 107 ? 4.713 10.937 -16.676 1.00 48.81 107 LEU A CA 1
ATOM 855 C C . LEU A 1 107 ? 5.344 9.699 -16.010 1.00 48.81 107 LEU A C 1
ATOM 857 O O . LEU A 1 107 ? 4.684 8.812 -15.476 1.00 48.81 107 LEU A O 1
ATOM 861 N N . ASP A 1 108 ? 6.683 9.683 -16.021 1.00 45.38 108 ASP A N 1
ATOM 862 C CA . ASP A 1 108 ? 7.503 8.664 -15.365 1.00 45.38 108 ASP A CA 1
ATOM 863 C C . ASP A 1 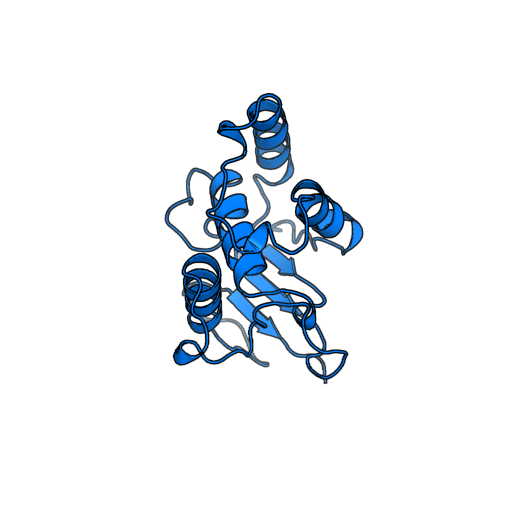108 ? 7.208 8.610 -13.849 1.00 45.38 108 ASP A C 1
ATOM 865 O O . ASP A 1 108 ? 7.332 9.629 -13.158 1.00 45.38 108 ASP A O 1
ATOM 869 N N . PRO A 1 109 ? 6.881 7.431 -13.289 1.00 52.12 109 PRO A N 1
ATOM 870 C CA . PRO A 1 109 ? 6.696 7.260 -11.856 1.00 52.12 109 PRO A CA 1
ATOM 871 C C . PRO A 1 109 ? 7.950 7.671 -11.077 1.00 52.12 109 PRO A C 1
ATOM 873 O O . PRO A 1 109 ? 9.077 7.257 -11.367 1.00 52.12 109 PRO A O 1
ATOM 876 N N . VAL A 1 110 ? 7.724 8.464 -10.034 1.00 61.25 110 VAL A N 1
ATOM 877 C CA . VAL A 1 110 ? 8.723 9.027 -9.127 1.00 61.25 110 VAL A CA 1
ATOM 878 C C . VAL A 1 110 ? 9.449 7.903 -8.363 1.00 61.25 110 VAL A C 1
ATOM 880 O O . VAL A 1 110 ? 8.864 7.239 -7.517 1.00 61.25 110 VAL A O 1
ATOM 883 N N . VAL A 1 111 ? 10.728 7.706 -8.711 1.00 62.03 111 VAL A N 1
ATOM 884 C CA . VAL A 1 111 ? 11.883 7.125 -7.976 1.00 62.03 111 VAL A CA 1
ATOM 885 C C . VAL A 1 111 ? 11.671 6.423 -6.608 1.00 62.03 111 VAL A C 1
ATOM 887 O O . VAL A 1 111 ? 10.947 6.922 -5.752 1.00 62.03 111 VAL A O 1
ATOM 890 N N . PRO A 1 112 ? 12.461 5.370 -6.282 1.00 68.19 112 PRO A N 1
ATOM 891 C CA . PRO A 1 112 ? 13.493 4.740 -7.115 1.00 68.19 112 PRO A CA 1
ATOM 892 C C . PRO A 1 112 ? 12.961 3.672 -8.080 1.00 68.19 112 PRO A C 1
ATOM 894 O O . PRO A 1 112 ? 13.635 3.392 -9.065 1.00 68.19 112 PRO A O 1
ATOM 897 N N . TYR A 1 113 ? 11.780 3.093 -7.830 1.00 84.31 113 TYR A N 1
ATOM 898 C CA . TYR A 1 113 ? 11.239 2.003 -8.646 1.00 84.31 113 TYR A CA 1
ATOM 899 C C . TYR A 1 113 ? 9.747 2.193 -8.924 1.00 84.31 113 TYR A C 1
ATOM 901 O O . TYR A 1 113 ? 8.919 2.168 -8.009 1.00 84.31 113 TYR A O 1
ATOM 909 N N . SER A 1 114 ? 9.405 2.350 -10.201 1.00 85.50 114 SER A N 1
ATOM 910 C CA . SER A 1 114 ? 8.024 2.365 -10.682 1.00 85.50 114 SER A CA 1
ATOM 911 C C . SER A 1 114 ? 7.341 1.011 -10.502 1.00 85.50 114 SER A C 1
ATOM 913 O O . SER A 1 114 ? 8.003 -0.026 -10.454 1.00 85.50 114 SER A O 1
ATOM 915 N N . LEU A 1 115 ? 6.007 0.986 -10.528 1.00 84.81 115 LEU A N 1
ATOM 916 C CA . LEU A 1 115 ? 5.240 -0.266 -10.590 1.00 84.81 115 LEU A CA 1
ATOM 917 C C . LEU A 1 115 ? 5.515 -1.092 -11.863 1.00 84.81 115 LEU A C 1
ATOM 919 O O . LEU A 1 115 ? 5.301 -2.302 -11.877 1.00 84.81 115 LEU A O 1
ATOM 923 N N . SER A 1 116 ? 6.010 -0.461 -12.933 1.00 82.62 116 SER A N 1
ATOM 924 C CA . SER A 1 116 ? 6.441 -1.137 -14.164 1.00 82.62 116 SER A CA 1
ATOM 925 C C . SER A 1 116 ? 7.868 -1.690 -14.101 1.00 82.62 116 SER A C 1
ATOM 927 O O . SER A 1 116 ? 8.262 -2.431 -15.002 1.00 82.62 116 SER A O 1
ATOM 929 N N . THR A 1 117 ? 8.647 -1.363 -13.064 1.00 86.69 117 THR A N 1
ATOM 930 C CA . THR A 1 117 ? 10.036 -1.817 -12.950 1.00 86.69 117 THR A CA 1
ATOM 931 C C . THR A 1 117 ? 10.077 -3.353 -12.859 1.00 86.69 117 THR A C 1
ATOM 933 O O . THR A 1 117 ? 9.385 -3.931 -12.018 1.00 86.69 117 THR A O 1
ATOM 936 N N . PRO A 1 118 ? 10.875 -4.043 -13.692 1.00 86.75 118 PRO A N 1
ATOM 937 C CA . PRO A 1 118 ? 11.090 -5.487 -13.584 1.00 86.75 118 PRO A CA 1
ATOM 938 C C . PRO A 1 118 ? 11.637 -5.901 -12.209 1.00 86.75 118 PRO A C 1
ATOM 940 O O . PRO A 1 118 ? 12.524 -5.238 -11.672 1.00 86.75 118 PRO A O 1
ATOM 943 N N . ALA A 1 119 ? 11.113 -6.987 -11.630 1.00 87.69 119 ALA A N 1
ATOM 944 C CA . ALA A 1 119 ? 11.433 -7.400 -10.259 1.00 87.69 119 ALA A CA 1
ATOM 945 C C . ALA A 1 119 ? 12.930 -7.705 -10.037 1.00 87.69 119 ALA A C 1
ATOM 947 O O . ALA A 1 119 ? 13.461 -7.434 -8.962 1.00 87.69 119 ALA A O 1
ATOM 948 N N . ASP A 1 120 ? 13.624 -8.197 -11.064 1.00 90.19 120 ASP A N 1
ATOM 949 C CA . ASP A 1 120 ? 15.067 -8.473 -11.080 1.00 90.19 120 ASP A CA 1
ATOM 950 C C . ASP A 1 120 ? 15.928 -7.205 -10.962 1.00 90.19 120 ASP A C 1
ATOM 952 O O . ASP A 1 120 ? 17.049 -7.256 -10.459 1.00 90.19 120 ASP A O 1
ATOM 956 N N . LYS A 1 121 ? 15.391 -6.048 -11.363 1.00 89.88 121 LYS A N 1
ATOM 957 C CA . LYS A 1 121 ? 16.070 -4.747 -11.253 1.00 89.88 121 LYS A CA 1
ATOM 958 C C . LYS A 1 121 ? 15.863 -4.074 -9.895 1.00 89.88 121 LYS A C 1
ATOM 960 O O . LYS A 1 121 ? 16.470 -3.035 -9.623 1.00 89.88 121 LYS A O 1
ATOM 965 N N . ILE A 1 122 ? 15.018 -4.645 -9.035 1.00 91.00 122 ILE A N 1
ATOM 966 C CA . ILE A 1 122 ? 14.677 -4.080 -7.730 1.00 91.00 122 ILE A CA 1
ATOM 967 C C . ILE A 1 122 ? 15.567 -4.692 -6.644 1.00 91.00 122 ILE A C 1
ATOM 969 O O . ILE A 1 122 ? 15.369 -5.817 -6.173 1.00 91.00 122 ILE A O 1
ATOM 973 N N . LEU A 1 123 ? 16.552 -3.906 -6.208 1.00 90.69 123 LEU A N 1
ATOM 974 C CA . LEU A 1 123 ? 17.520 -4.327 -5.193 1.00 90.69 123 LEU A CA 1
ATOM 975 C C . LEU A 1 123 ? 16.959 -4.213 -3.773 1.00 90.69 123 LEU A C 1
ATOM 977 O O . LEU A 1 123 ? 17.268 -5.036 -2.916 1.00 90.69 123 LEU A O 1
ATOM 981 N N . ASN A 1 124 ? 16.129 -3.201 -3.521 1.00 91.31 124 ASN A N 1
ATOM 982 C CA . ASN A 1 124 ? 15.574 -2.941 -2.198 1.00 91.31 124 ASN A CA 1
ATOM 983 C C . ASN A 1 124 ? 14.363 -3.844 -1.901 1.00 91.31 124 ASN A C 1
ATOM 985 O O . ASN A 1 124 ? 13.396 -3.864 -2.662 1.00 91.31 124 ASN A O 1
ATOM 989 N N . ASP A 1 125 ? 14.380 -4.527 -0.755 1.00 92.31 125 ASP A N 1
ATOM 990 C CA . ASP A 1 125 ? 13.344 -5.498 -0.378 1.00 92.31 125 ASP A CA 1
ATOM 991 C C . ASP A 1 125 ? 11.943 -4.893 -0.206 1.00 92.31 125 ASP A C 1
ATOM 993 O O . ASP A 1 125 ? 10.949 -5.559 -0.488 1.00 92.31 125 ASP A O 1
ATOM 997 N N . VAL A 1 126 ? 11.833 -3.639 0.243 1.00 91.94 126 VAL A N 1
ATOM 998 C CA . VAL A 1 126 ? 10.542 -2.945 0.407 1.00 91.94 126 VAL A CA 1
ATOM 999 C C . VAL A 1 126 ? 9.889 -2.748 -0.954 1.00 91.94 126 VAL A C 1
ATOM 1001 O O . VAL A 1 126 ? 8.716 -3.068 -1.148 1.00 91.94 126 VAL A O 1
ATOM 1004 N N . HIS A 1 127 ? 10.679 -2.288 -1.921 1.00 92.00 127 HIS A N 1
ATOM 1005 C CA . HIS A 1 127 ? 10.227 -2.136 -3.297 1.00 92.00 127 HIS A CA 1
ATOM 1006 C C . HIS A 1 127 ? 9.952 -3.490 -3.947 1.00 92.00 127 HIS A C 1
ATOM 1008 O O . HIS A 1 127 ? 8.964 -3.609 -4.660 1.00 92.00 127 HIS A O 1
ATOM 1014 N N . ARG A 1 128 ? 10.744 -4.534 -3.667 1.00 93.88 128 ARG A N 1
ATOM 1015 C CA . ARG A 1 128 ? 10.484 -5.880 -4.205 1.00 93.88 128 ARG A CA 1
ATOM 1016 C C . ARG A 1 128 ? 9.135 -6.412 -3.726 1.00 93.88 1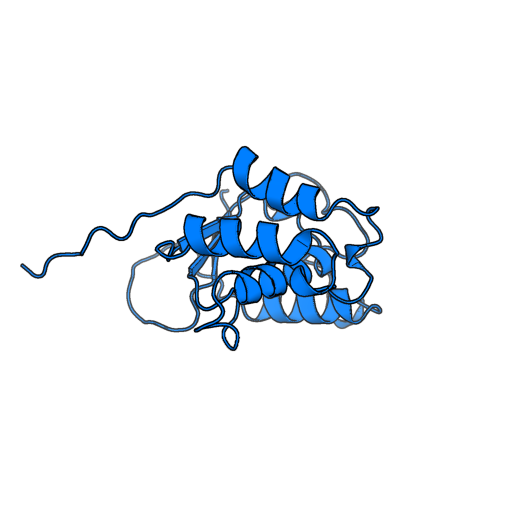28 ARG A C 1
ATOM 1018 O O . ARG A 1 128 ? 8.324 -6.824 -4.544 1.00 93.88 128 ARG A O 1
ATOM 1025 N N . LYS A 1 129 ? 8.839 -6.298 -2.428 1.00 93.62 129 LYS A N 1
ATOM 1026 C CA . LYS A 1 129 ? 7.533 -6.681 -1.865 1.00 93.62 129 LYS A CA 1
ATOM 1027 C C . LYS A 1 129 ? 6.386 -5.862 -2.452 1.00 93.62 129 LYS A C 1
ATOM 1029 O O . LYS A 1 129 ? 5.325 -6.401 -2.744 1.00 93.62 129 LYS A O 1
ATOM 1034 N N . GLY A 1 130 ? 6.599 -4.565 -2.655 1.00 91.69 130 GLY A N 1
ATOM 1035 C CA . GLY A 1 130 ? 5.644 -3.709 -3.355 1.00 91.69 130 GLY A CA 1
ATOM 1036 C C . GLY A 1 130 ? 5.380 -4.164 -4.788 1.00 91.69 13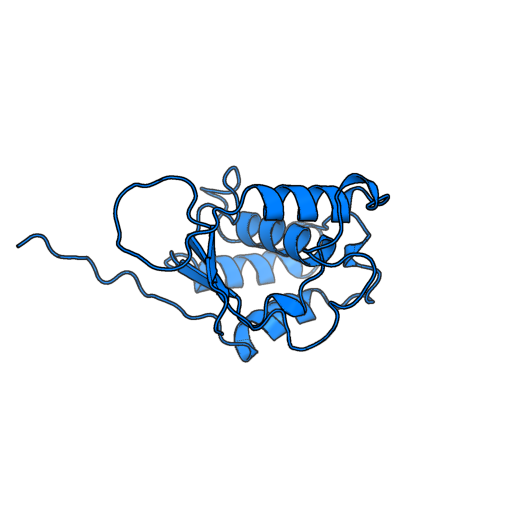0 GLY A C 1
ATOM 1037 O O . GLY A 1 130 ? 4.232 -4.230 -5.223 1.00 91.69 130 GLY A O 1
ATOM 1038 N N . ARG A 1 131 ? 6.438 -4.553 -5.503 1.00 91.44 131 ARG A N 1
ATOM 1039 C CA . ARG A 1 131 ? 6.341 -5.103 -6.852 1.00 91.44 131 ARG A CA 1
ATOM 1040 C C . ARG A 1 131 ? 5.591 -6.428 -6.868 1.00 91.44 131 ARG A C 1
ATOM 1042 O O . ARG A 1 131 ? 4.717 -6.581 -7.710 1.00 91.44 131 ARG A O 1
ATOM 1049 N N . GLU A 1 132 ? 5.876 -7.333 -5.934 1.00 91.44 132 GLU A N 1
ATOM 1050 C CA . GLU A 1 132 ? 5.167 -8.610 -5.776 1.00 91.44 132 GLU A CA 1
ATOM 1051 C C . GLU A 1 132 ? 3.670 -8.404 -5.521 1.00 91.44 132 GLU A C 1
ATOM 1053 O O . GLU A 1 132 ? 2.850 -9.133 -6.076 1.00 91.44 132 GLU A O 1
ATOM 1058 N N . ILE A 1 133 ? 3.297 -7.402 -4.714 1.00 89.88 133 ILE A N 1
ATOM 1059 C CA . ILE A 1 133 ? 1.891 -7.012 -4.543 1.00 89.88 133 ILE A CA 1
ATOM 1060 C C . ILE A 1 133 ? 1.316 -6.608 -5.900 1.00 89.88 133 ILE A C 1
ATOM 1062 O O . ILE A 1 133 ? 0.298 -7.163 -6.294 1.00 89.88 133 ILE A O 1
ATOM 1066 N N . TRP A 1 134 ? 1.992 -5.725 -6.645 1.00 88.19 134 TRP A N 1
ATOM 1067 C CA . TRP A 1 134 ? 1.545 -5.283 -7.972 1.00 88.19 134 TRP A CA 1
ATOM 1068 C C . TRP A 1 134 ? 1.407 -6.424 -8.995 1.00 88.19 134 TRP A C 1
ATOM 1070 O O . TRP A 1 134 ? 0.518 -6.372 -9.837 1.00 88.19 134 TRP A O 1
ATOM 1080 N N . GLU A 1 135 ? 2.247 -7.464 -8.943 1.00 86.12 135 GLU A N 1
ATOM 1081 C CA . GLU A 1 135 ? 2.134 -8.641 -9.834 1.00 86.12 135 GLU A CA 1
ATOM 1082 C C . GLU A 1 135 ? 0.931 -9.521 -9.528 1.00 86.12 135 GLU A C 1
ATOM 1084 O O . GLU A 1 135 ? 0.441 -10.206 -10.421 1.00 86.12 135 GLU A O 1
ATOM 1089 N N . ARG A 1 136 ? 0.462 -9.517 -8.279 1.00 83.44 136 ARG A N 1
ATOM 1090 C CA . ARG A 1 136 ? -0.684 -10.323 -7.838 1.00 83.44 136 ARG A CA 1
ATOM 1091 C C . ARG A 1 136 ? -2.028 -9.653 -8.102 1.00 83.44 136 ARG A C 1
ATOM 1093 O O . ARG A 1 136 ? -3.055 -10.295 -7.911 1.00 83.44 136 ARG A O 1
ATOM 1100 N N . ILE A 1 137 ? -2.021 -8.380 -8.487 1.00 80.50 137 ILE A N 1
ATOM 1101 C CA . ILE A 1 137 ? -3.223 -7.631 -8.851 1.00 80.50 137 ILE A CA 1
ATOM 1102 C C . ILE A 1 137 ? -3.709 -8.144 -10.201 1.00 80.50 137 ILE A C 1
ATOM 1104 O O . ILE A 1 137 ? -2.973 -8.091 -11.191 1.00 80.50 137 ILE A O 1
ATOM 1108 N N . ASP A 1 138 ? -4.947 -8.629 -10.234 1.00 68.75 138 ASP A N 1
ATOM 1109 C CA . ASP A 1 138 ? -5.541 -9.126 -11.465 1.00 68.75 138 ASP A CA 1
ATOM 1110 C C . ASP A 1 138 ? -5.816 -7.965 -12.434 1.00 68.75 138 ASP A C 1
ATOM 1112 O O . ASP A 1 138 ? -6.318 -6.892 -12.076 1.00 68.75 138 ASP A O 1
ATOM 1116 N N . ARG A 1 139 ? -5.446 -8.158 -13.698 1.00 56.94 139 ARG A N 1
ATOM 1117 C CA . ARG A 1 139 ? -5.630 -7.147 -14.741 1.00 56.94 139 ARG A CA 1
ATOM 1118 C C . ARG A 1 139 ? -6.970 -7.377 -15.420 1.00 56.94 139 ARG A C 1
ATOM 1120 O O . ARG A 1 139 ? -7.011 -7.900 -16.528 1.00 56.94 139 ARG A O 1
ATOM 1127 N N . ILE A 1 140 ? -8.061 -6.947 -14.794 1.00 48.44 140 ILE A N 1
ATOM 1128 C CA . ILE A 1 140 ? -9.357 -6.927 -15.480 1.00 48.44 140 ILE A CA 1
ATOM 1129 C C . ILE A 1 140 ? -9.543 -5.572 -16.166 1.00 48.44 140 ILE A C 1
ATOM 1131 O O . ILE A 1 140 ? -10.040 -4.611 -15.583 1.00 48.44 140 ILE A O 1
ATOM 1135 N N . THR A 1 141 ? -9.163 -5.500 -17.440 1.00 38.91 141 THR A N 1
ATOM 1136 C CA . THR A 1 141 ? -9.659 -4.467 -18.356 1.00 38.91 141 THR A CA 1
ATOM 1137 C C . THR A 1 141 ? -10.956 -4.947 -18.997 1.00 38.91 141 THR A C 1
ATOM 1139 O O . THR A 1 141 ? -10.931 -5.918 -19.743 1.00 38.91 141 THR A O 1
ATOM 1142 N N . LYS A 1 142 ? -12.054 -4.236 -18.696 1.00 35.16 142 LYS A N 1
ATOM 1143 C CA . LYS A 1 142 ? -13.394 -4.303 -19.314 1.00 35.16 142 LYS A CA 1
ATOM 1144 C C . LYS A 1 142 ? -13.919 -5.717 -19.621 1.00 35.16 142 LYS A C 1
ATOM 1146 O O . LYS A 1 142 ? -13.780 -6.183 -20.738 1.00 35.16 142 LYS A O 1
ATOM 1151 N N . GLU A 1 143 ? -14.613 -6.332 -18.665 1.00 34.50 143 GLU A N 1
ATOM 1152 C CA . GLU A 1 143 ? -16.055 -6.637 -18.763 1.00 34.50 143 GLU A CA 1
ATOM 1153 C C . GLU A 1 143 ? -16.528 -7.539 -17.616 1.00 34.50 143 GLU A C 1
ATOM 1155 O O . GLU A 1 143 ? -15.866 -8.494 -17.234 1.00 34.50 143 GLU A O 1
ATOM 1160 N N . ALA A 1 144 ? -17.708 -7.174 -17.111 1.00 36.12 144 ALA A N 1
ATOM 1161 C CA . ALA A 1 144 ? -18.675 -7.948 -16.342 1.00 36.12 144 ALA A CA 1
ATOM 1162 C C . ALA A 1 144 ? -18.197 -8.789 -15.142 1.00 36.12 144 ALA A C 1
ATOM 1164 O O . ALA A 1 144 ? -17.543 -9.822 -15.245 1.00 36.12 144 ALA A O 1
ATOM 1165 N N . ALA A 1 145 ? -18.715 -8.365 -13.988 1.00 49.06 145 ALA A N 1
ATOM 1166 C CA . ALA A 1 145 ? -18.989 -9.162 -12.805 1.00 49.06 145 ALA A CA 1
ATOM 1167 C C . ALA A 1 145 ? -19.202 -10.658 -13.089 1.00 49.06 145 ALA A C 1
ATOM 1169 O O . ALA A 1 145 ? -20.132 -11.030 -13.802 1.00 49.06 145 ALA A O 1
ATOM 1170 N N . ASN A 1 146 ? -18.365 -11.494 -12.475 1.00 39.31 146 ASN A N 1
ATOM 1171 C CA . ASN A 1 146 ? -18.745 -12.672 -11.690 1.00 39.31 146 ASN A CA 1
ATOM 1172 C C . ASN A 1 146 ? -17.526 -13.581 -11.542 1.00 39.31 146 ASN A C 1
ATOM 1174 O O . ASN A 1 146 ? -17.262 -14.411 -12.403 1.00 39.31 146 ASN A O 1
ATOM 1178 N N . SER A 1 147 ? -16.803 -13.437 -10.434 1.00 33.78 147 SER A N 1
ATOM 1179 C CA . SER A 1 147 ? -16.309 -14.551 -9.614 1.00 33.78 147 SER A CA 1
ATOM 1180 C C . SER A 1 147 ? -15.223 -14.019 -8.685 1.00 33.78 147 SER A C 1
ATOM 1182 O O . SER A 1 147 ? -14.161 -13.579 -9.108 1.00 33.78 147 SER A O 1
ATOM 1184 N N . CYS A 1 148 ? -15.542 -14.038 -7.399 1.00 37.94 148 CYS A N 1
ATOM 1185 C CA . CYS A 1 148 ? -14.694 -13.644 -6.288 1.00 37.94 148 CYS A CA 1
ATOM 1186 C C . CYS A 1 148 ? -13.306 -14.307 -6.363 1.00 37.94 148 CYS A C 1
ATOM 1188 O O . CYS A 1 148 ? -13.235 -15.539 -6.353 1.00 37.94 148 CYS A O 1
ATOM 1190 N N . ARG A 1 149 ? -12.230 -13.503 -6.384 1.00 41.88 149 ARG A N 1
ATOM 1191 C CA . ARG A 1 149 ? -10.871 -13.847 -5.910 1.00 41.88 149 ARG A CA 1
ATOM 1192 C C . ARG A 1 149 ? -9.990 -12.588 -5.918 1.00 41.88 149 ARG A C 1
ATOM 1194 O O . ARG A 1 149 ? -9.497 -12.187 -6.958 1.00 41.88 149 ARG A O 1
ATOM 1201 N N . TYR A 1 150 ? -9.774 -12.017 -4.729 1.00 41.66 150 TYR A N 1
ATOM 1202 C CA . TYR A 1 150 ? -8.819 -10.933 -4.433 1.00 41.66 150 TYR A CA 1
ATOM 1203 C C . TYR A 1 150 ? -8.905 -9.733 -5.394 1.00 41.66 150 TYR A C 1
ATOM 1205 O O . TYR A 1 150 ? -8.070 -9.570 -6.279 1.00 41.66 150 TYR A O 1
ATOM 1213 N N . ASN A 1 151 ? -9.909 -8.871 -5.216 1.00 47.72 151 ASN A N 1
ATOM 1214 C CA . ASN A 1 151 ? -10.243 -7.868 -6.227 1.00 47.72 151 ASN A CA 1
ATOM 1215 C C . ASN A 1 151 ? -9.384 -6.605 -6.077 1.00 47.72 151 ASN A C 1
ATOM 1217 O O . ASN A 1 151 ? -9.836 -5.572 -5.595 1.00 47.72 151 ASN A O 1
ATOM 1221 N N . ALA A 1 152 ? -8.129 -6.669 -6.504 1.00 53.00 152 ALA A N 1
ATOM 1222 C CA . ALA A 1 152 ? -7.446 -5.466 -6.945 1.00 53.00 152 ALA A CA 1
ATOM 1223 C C . ALA A 1 152 ? -7.561 -5.419 -8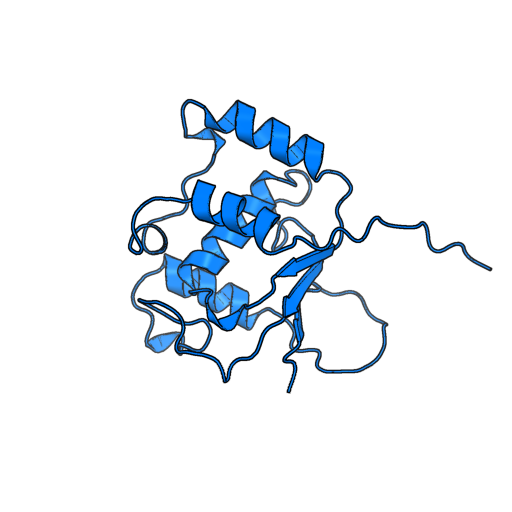.474 1.00 53.00 152 ALA A C 1
ATOM 1225 O O . ALA A 1 152 ? -7.084 -6.335 -9.138 1.00 53.00 152 ALA A O 1
ATOM 1226 N N . ILE A 1 153 ? -8.234 -4.407 -9.023 1.00 60.97 153 ILE A N 1
ATOM 1227 C CA . ILE A 1 153 ? -8.491 -4.275 -10.460 1.00 60.97 153 ILE A CA 1
ATOM 1228 C C . ILE A 1 153 ? -7.679 -3.105 -10.994 1.00 60.97 153 ILE A C 1
ATOM 1230 O O . ILE A 1 153 ? -7.808 -1.975 -10.526 1.00 60.97 153 ILE A O 1
ATOM 1234 N N . LYS A 1 154 ? -6.863 -3.365 -12.013 1.00 60.47 154 LYS A N 1
ATOM 1235 C CA . LYS A 1 154 ? -6.158 -2.316 -12.750 1.00 60.47 154 LYS A CA 1
ATOM 1236 C C . LYS A 1 154 ? -6.981 -1.865 -13.960 1.00 60.47 154 LYS A C 1
ATOM 1238 O O . LYS A 1 154 ? -7.084 -2.603 -14.937 1.00 60.47 154 LYS A O 1
ATOM 1243 N N . LEU A 1 155 ? -7.499 -0.640 -13.925 1.00 54.16 155 LEU A N 1
ATOM 1244 C CA . LEU A 1 155 ? -8.152 0.024 -15.053 1.00 54.16 155 LEU A CA 1
ATOM 1245 C C . LEU A 1 155 ? -7.219 1.103 -15.611 1.00 54.16 155 LEU A C 1
ATOM 1247 O O . LEU A 1 155 ? -6.835 2.028 -14.907 1.00 54.16 155 LEU A O 1
ATOM 1251 N N . SER A 1 156 ? -6.860 0.997 -16.887 1.00 50.19 156 SER A N 1
ATOM 1252 C CA . SER A 1 156 ? -6.207 2.090 -17.614 1.00 50.19 156 SER A CA 1
ATOM 1253 C C . SER A 1 156 ? -7.260 2.797 -18.461 1.00 50.19 156 SER A C 1
ATOM 1255 O O . SER A 1 156 ? -7.951 2.146 -19.248 1.00 50.19 156 SER A O 1
ATOM 1257 N N . LEU A 1 157 ? -7.410 4.106 -18.268 1.00 46.12 157 LEU A N 1
ATOM 1258 C CA . LEU A 1 157 ? -8.205 4.953 -19.153 1.00 46.12 157 LEU A CA 1
ATOM 1259 C C . LEU A 1 157 ? -7.297 5.335 -20.333 1.00 46.12 157 LEU A C 1
ATOM 1261 O O . LEU A 1 157 ? -6.193 5.821 -20.110 1.00 46.12 157 LEU A O 1
ATOM 1265 N N . LEU A 1 158 ? -7.723 4.980 -21.550 1.00 40.16 158 LEU A N 1
ATOM 1266 C CA . LEU A 1 158 ? -7.057 5.328 -22.813 1.00 40.16 158 LEU A CA 1
ATOM 1267 C C . LEU A 1 158 ? -7.330 6.783 -23.191 1.00 40.16 158 LEU A C 1
ATOM 1269 O O . LEU A 1 158 ? -8.476 7.223 -22.935 1.00 40.16 158 LEU A O 1
#

Radius of gyration: 15.86 Å; chains: 1; bounding box: 53×30×43 Å

InterPro domains:
  IPR010285 DNA helicase Pif1-like, DEAD-box helicase domain [PF05970] (46-114)
  IPR027417 P-loop containing nucleoside triphosphate hydrolase [G3DSA:3.40.50.300] (21-132)
  IPR027417 P-loop containing nucleoside triphosphate hydrolase [SSF52540] (48-137)
  IPR051055 PIF1 DNA helicase [PTHR47642] (23-119)

Sequence (158 aa):
MEGFESGVTEVMAESQWVPFAIAMEQSRLAFSVPYTPLSAKKTGPAKLLKLQQRYKDVHLVIIDEFSVISCGMLYWIDHRMREIWPSHRHLPFGGRDVIFTGDSAQLDPVVPYSLSTPADKILNDVHRKGREIWERIDRITKEAANSCRYNAIKLSLL